Protein AF-A0A7K4GY29-F1 (afdb_monomer_lite)

Structure (mmCIF, N/CA/C/O backbone):
data_AF-A0A7K4GY29-F1
#
_entry.id   AF-A0A7K4GY29-F1
#
loop_
_atom_site.group_PDB
_atom_site.id
_atom_site.type_symbol
_atom_site.label_atom_id
_atom_site.label_alt_id
_atom_site.label_comp_id
_atom_site.label_asym_id
_atom_site.label_entity_id
_atom_site.label_seq_id
_atom_site.pdbx_PDB_ins_code
_atom_site.Cartn_x
_atom_site.Cartn_y
_atom_site.Cartn_z
_atom_site.occupancy
_atom_site.B_iso_or_equiv
_atom_site.auth_seq_id
_atom_site.auth_comp_id
_atom_site.auth_asym_id
_atom_site.auth_atom_id
_atom_site.pdbx_PDB_model_num
ATOM 1 N N . MET A 1 1 ? 34.721 -40.272 -54.411 1.00 37.25 1 MET A N 1
ATOM 2 C CA . MET A 1 1 ? 34.918 -39.254 -53.360 1.00 37.25 1 MET A CA 1
ATOM 3 C C . MET A 1 1 ? 34.220 -38.000 -53.844 1.00 37.25 1 MET A C 1
ATOM 5 O O . MET A 1 1 ? 34.609 -37.495 -54.884 1.00 37.25 1 MET A O 1
ATOM 9 N N . VAL A 1 2 ? 33.115 -37.613 -53.207 1.00 39.91 2 VAL A N 1
ATOM 10 C CA . VAL A 1 2 ? 32.337 -36.422 -53.577 1.00 39.91 2 VAL A CA 1
ATOM 11 C C . VAL A 1 2 ? 32.514 -35.430 -52.437 1.00 39.91 2 VAL A C 1
ATOM 13 O O . VAL A 1 2 ? 32.068 -35.697 -51.323 1.00 39.91 2 VAL A O 1
ATOM 16 N N . ASP A 1 3 ? 33.234 -34.347 -52.712 1.00 42.62 3 ASP A N 1
ATOM 17 C CA . ASP A 1 3 ? 33.487 -33.260 -51.774 1.00 42.62 3 ASP A CA 1
ATOM 18 C C . ASP A 1 3 ? 32.178 -32.554 -51.411 1.00 42.62 3 ASP A C 1
ATOM 20 O O . ASP A 1 3 ? 31.489 -31.976 -52.254 1.00 42.62 3 ASP A O 1
ATOM 24 N N . ILE A 1 4 ? 31.826 -32.628 -50.130 1.00 51.50 4 ILE A N 1
ATOM 25 C CA . ILE A 1 4 ? 30.667 -31.955 -49.549 1.00 51.50 4 ILE A CA 1
AT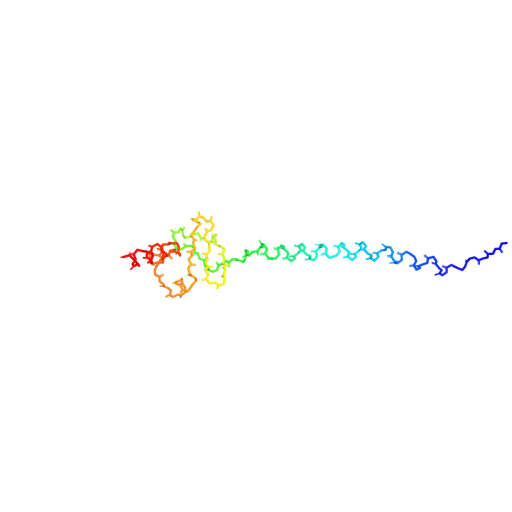OM 26 C C . ILE A 1 4 ? 31.084 -30.506 -49.241 1.00 51.50 4 ILE A C 1
ATOM 28 O O . ILE A 1 4 ? 32.053 -30.299 -48.506 1.00 51.50 4 ILE A O 1
ATOM 32 N N . PRO A 1 5 ? 30.385 -29.479 -49.758 1.00 46.50 5 PRO A N 1
ATOM 33 C CA . PRO A 1 5 ? 30.783 -28.093 -49.549 1.00 46.50 5 PRO A CA 1
ATOM 34 C C . PRO A 1 5 ? 30.594 -27.676 -48.081 1.00 46.50 5 PRO A C 1
ATOM 36 O O . PRO A 1 5 ? 29.483 -27.678 -47.546 1.00 46.50 5 PRO A O 1
ATOM 39 N N . SER A 1 6 ? 31.684 -27.237 -47.441 1.00 51.00 6 SER A N 1
ATOM 40 C CA . SER A 1 6 ? 31.769 -26.889 -46.009 1.00 51.00 6 SER A CA 1
ATOM 41 C C . SER A 1 6 ? 30.893 -25.705 -45.565 1.00 51.00 6 SER A C 1
ATOM 43 O O . SER A 1 6 ? 30.880 -25.353 -44.386 1.00 51.00 6 SER A O 1
ATOM 45 N N . LYS A 1 7 ? 30.149 -25.077 -46.481 1.00 42.72 7 LYS A N 1
ATOM 46 C CA . LYS A 1 7 ? 29.266 -23.941 -46.183 1.00 42.72 7 LYS A CA 1
ATOM 47 C C . LYS A 1 7 ? 27.905 -24.356 -45.617 1.00 42.72 7 LYS A C 1
ATOM 49 O O . LYS A 1 7 ? 27.234 -23.527 -45.017 1.00 42.72 7 LYS A O 1
ATOM 54 N N . ILE A 1 8 ? 27.518 -25.627 -45.749 1.00 49.38 8 ILE A N 1
ATOM 55 C CA . ILE A 1 8 ? 26.221 -26.129 -45.259 1.00 49.38 8 ILE A CA 1
ATOM 56 C C . ILE A 1 8 ? 26.271 -26.463 -43.753 1.00 49.38 8 ILE A C 1
ATOM 58 O O . ILE A 1 8 ? 25.254 -26.402 -43.069 1.00 49.38 8 ILE A O 1
ATOM 62 N N . SER A 1 9 ? 27.464 -26.714 -43.201 1.00 43.97 9 SER A N 1
ATOM 63 C CA . SER A 1 9 ? 27.641 -27.064 -41.781 1.00 43.97 9 SER A CA 1
ATOM 64 C C . SER A 1 9 ? 27.454 -25.870 -40.824 1.00 43.97 9 SER A C 1
ATOM 66 O O . SER A 1 9 ? 27.081 -26.045 -39.667 1.00 43.97 9 SER A O 1
ATOM 68 N N . PHE A 1 10 ? 27.643 -24.631 -41.299 1.00 43.41 10 PHE A N 1
ATOM 69 C CA . PHE A 1 10 ? 27.601 -23.440 -40.437 1.00 43.41 10 PHE A CA 1
ATOM 70 C C . PHE A 1 10 ? 26.179 -22.905 -40.180 1.00 43.41 10 PHE A C 1
ATOM 72 O O . PHE A 1 10 ? 25.931 -22.265 -39.161 1.00 43.41 10 PHE A O 1
ATOM 79 N N . CYS A 1 11 ? 25.214 -23.196 -41.058 1.00 46.25 11 CYS A N 1
ATOM 80 C CA . CYS A 1 11 ? 23.837 -22.709 -40.900 1.00 46.25 11 CYS A CA 1
ATOM 81 C C . CYS A 1 11 ? 23.015 -23.534 -39.896 1.00 46.25 11 CYS A C 1
ATOM 83 O O . CYS A 1 11 ? 22.099 -23.002 -39.278 1.00 46.25 11 CYS A O 1
ATOM 85 N N . ILE A 1 12 ? 23.362 -24.806 -39.682 1.00 48.94 12 ILE A N 1
ATOM 86 C CA . ILE A 1 12 ? 22.614 -25.702 -38.784 1.00 48.94 12 ILE A CA 1
ATOM 87 C C . ILE A 1 12 ? 22.965 -25.427 -37.308 1.00 48.94 12 ILE A C 1
ATOM 89 O O . ILE A 1 12 ? 22.095 -25.510 -36.441 1.00 48.94 12 ILE A O 1
ATOM 93 N N . GLY A 1 13 ? 24.201 -24.997 -37.020 1.00 48.34 13 GLY A N 1
ATOM 94 C CA . GLY A 1 13 ? 24.618 -24.584 -35.672 1.00 48.34 13 GLY A CA 1
ATOM 95 C C . GLY A 1 13 ? 23.948 -23.291 -35.185 1.00 48.34 13 GLY A C 1
ATOM 96 O O . GLY A 1 13 ? 23.608 -23.179 -34.010 1.00 48.34 13 GLY A O 1
ATOM 97 N N . LEU A 1 14 ? 23.680 -22.340 -36.087 1.00 47.75 14 LEU A N 1
ATOM 98 C CA . LEU A 1 14 ? 23.022 -21.068 -35.753 1.00 47.75 14 LEU A CA 1
ATOM 99 C C . LEU A 1 14 ? 21.521 -21.229 -35.455 1.00 47.75 14 LEU A C 1
ATOM 101 O O . LEU A 1 14 ? 20.998 -20.537 -34.585 1.00 47.75 14 LEU A O 1
ATOM 105 N N . SER A 1 15 ? 20.826 -22.167 -36.107 1.00 48.88 15 SER A N 1
ATOM 106 C CA . SER A 1 15 ? 19.401 -22.423 -35.840 1.00 48.88 15 SER A CA 1
ATOM 107 C C . SER A 1 15 ? 19.142 -23.102 -34.488 1.00 48.88 15 SER A C 1
ATOM 109 O O . SER A 1 15 ? 18.092 -22.874 -33.893 1.00 48.88 15 SER A O 1
ATOM 111 N N . PHE A 1 16 ? 20.089 -23.893 -33.970 1.00 47.88 16 PHE A N 1
ATOM 112 C CA . PHE A 1 16 ? 19.935 -24.598 -32.687 1.00 47.88 16 PHE A CA 1
ATOM 113 C C . PHE A 1 16 ? 20.244 -23.719 -31.464 1.00 47.88 16 PHE A C 1
ATOM 115 O O . PHE A 1 16 ? 19.676 -23.922 -30.391 1.00 47.88 16 PHE A O 1
ATOM 122 N N . ILE A 1 17 ? 21.111 -22.715 -31.632 1.00 52.59 17 ILE A N 1
ATOM 123 C CA . ILE A 1 17 ? 21.445 -21.737 -30.584 1.00 52.59 17 ILE A CA 1
ATOM 124 C C . ILE A 1 17 ? 20.306 -20.720 -30.402 1.00 52.59 17 ILE A C 1
ATOM 126 O O . ILE A 1 17 ? 20.125 -20.192 -29.310 1.00 52.59 17 ILE A O 1
ATOM 130 N N . ASN A 1 18 ? 19.485 -20.492 -31.431 1.00 57.75 18 ASN A N 1
ATOM 131 C CA . ASN A 1 18 ? 18.524 -19.392 -31.434 1.00 57.75 18 ASN A CA 1
ATOM 132 C C . ASN A 1 18 ? 17.324 -19.625 -30.496 1.00 57.75 18 ASN A C 1
ATOM 134 O O . ASN A 1 18 ? 17.002 -18.762 -29.691 1.00 57.75 18 ASN A O 1
ATOM 138 N N . ASN A 1 19 ? 16.692 -20.803 -30.518 1.00 61.09 19 ASN A N 1
ATOM 139 C CA . ASN A 1 19 ? 15.453 -21.019 -29.751 1.00 61.09 19 ASN A CA 1
ATOM 140 C C . ASN A 1 19 ? 15.683 -21.130 -28.238 1.00 61.09 19 ASN A C 1
ATOM 142 O O . ASN A 1 19 ? 14.930 -20.548 -27.463 1.00 61.09 19 ASN A O 1
ATOM 146 N N . ASN A 1 20 ? 16.734 -21.835 -27.809 1.00 64.38 20 ASN A N 1
ATOM 147 C CA . ASN A 1 20 ? 17.048 -21.968 -26.383 1.00 64.38 20 ASN A CA 1
ATOM 148 C C . ASN A 1 20 ? 17.566 -20.653 -25.788 1.00 64.38 20 ASN A C 1
ATOM 150 O O . ASN A 1 20 ? 17.233 -20.327 -24.651 1.00 64.38 20 ASN A O 1
ATOM 154 N N . PHE A 1 21 ? 18.338 -19.879 -26.558 1.00 72.62 21 PHE A N 1
ATOM 155 C CA . PHE A 1 21 ? 18.806 -18.564 -26.130 1.00 72.62 21 PHE A CA 1
ATOM 156 C C . PHE A 1 21 ? 17.649 -17.566 -26.031 1.00 72.62 21 PHE A C 1
ATOM 158 O O . PHE A 1 21 ? 17.512 -16.904 -25.007 1.00 72.62 21 PHE A O 1
ATOM 165 N N . ILE A 1 22 ? 16.768 -17.517 -27.037 1.00 75.19 22 ILE A N 1
ATOM 166 C CA . ILE A 1 22 ? 15.566 -16.672 -27.004 1.00 75.19 22 ILE A CA 1
ATOM 167 C C . ILE A 1 22 ? 14.685 -17.053 -25.809 1.00 75.19 22 ILE A C 1
ATOM 169 O O . ILE A 1 22 ? 14.318 -16.179 -25.033 1.00 75.19 22 ILE A O 1
ATOM 173 N N . PHE A 1 23 ? 14.413 -18.345 -25.600 1.00 75.12 23 PHE A N 1
ATOM 174 C CA . PHE A 1 23 ? 13.596 -18.812 -24.478 1.00 75.12 23 PHE A CA 1
ATOM 175 C C . PHE A 1 23 ? 14.220 -18.473 -23.115 1.00 75.12 23 PHE A C 1
ATOM 177 O O . PHE A 1 23 ? 13.528 -18.001 -22.214 1.00 75.12 23 PHE A O 1
ATOM 184 N N . SER A 1 24 ? 15.538 -18.643 -22.976 1.00 80.25 24 SER A N 1
ATOM 185 C CA . SER A 1 24 ? 16.271 -18.273 -21.762 1.00 80.25 24 SER A CA 1
ATOM 186 C C . SER A 1 24 ? 16.190 -16.770 -21.482 1.00 80.25 24 SER A C 1
ATOM 188 O O . SER A 1 24 ? 15.873 -16.380 -20.360 1.00 80.25 24 SER A O 1
ATOM 190 N N . VAL A 1 25 ? 16.405 -15.927 -22.495 1.00 81.75 25 VAL A N 1
ATOM 191 C CA . VAL A 1 25 ? 16.302 -14.468 -22.361 1.00 81.75 25 VAL A CA 1
ATOM 192 C C . VAL A 1 25 ? 14.869 -14.050 -22.021 1.00 81.75 25 VAL A C 1
ATOM 194 O O . VAL A 1 25 ? 14.677 -13.208 -21.147 1.00 81.75 25 V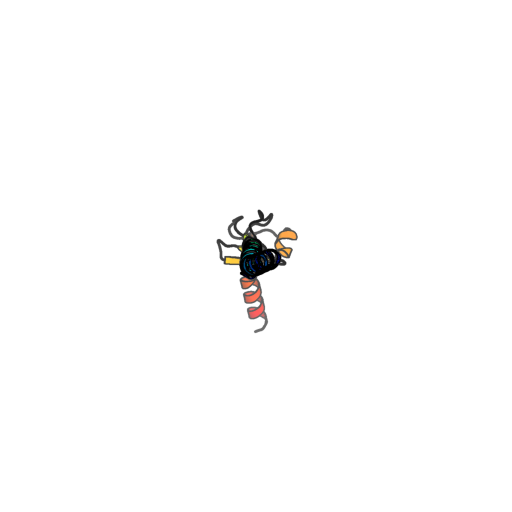AL A O 1
ATOM 197 N N . SER A 1 26 ? 13.856 -14.670 -22.633 1.00 82.25 26 SER A N 1
ATOM 198 C CA . SER A 1 26 ? 12.449 -14.397 -22.321 1.00 82.25 26 SER A CA 1
ATOM 199 C C . SER A 1 26 ? 12.099 -14.718 -20.867 1.00 82.25 26 SER A C 1
ATOM 201 O O . SER A 1 26 ? 11.467 -13.894 -20.211 1.00 82.25 26 SER A O 1
ATOM 203 N N . ILE A 1 27 ? 12.545 -15.860 -20.329 1.00 83.25 27 ILE A N 1
ATOM 204 C CA . ILE A 1 27 ? 12.324 -16.207 -18.914 1.00 83.25 27 ILE A CA 1
ATOM 205 C C . ILE A 1 27 ? 12.979 -15.180 -17.992 1.00 83.25 27 ILE A C 1
ATOM 207 O O . ILE A 1 27 ? 12.363 -14.759 -17.016 1.00 83.25 27 ILE A O 1
ATOM 211 N N . ILE A 1 28 ? 14.207 -14.753 -18.297 1.00 84.94 28 ILE A N 1
ATOM 212 C CA . ILE A 1 28 ? 14.914 -13.752 -17.491 1.00 84.94 28 ILE A CA 1
ATOM 213 C C . ILE A 1 28 ? 14.153 -12.422 -17.505 1.00 84.94 28 ILE A C 1
ATOM 215 O O . ILE A 1 28 ? 13.945 -11.841 -16.445 1.00 84.94 28 ILE A O 1
ATOM 219 N N . ILE A 1 29 ? 13.679 -11.966 -18.670 1.00 84.00 29 ILE A N 1
ATOM 220 C CA . ILE A 1 29 ? 12.900 -10.723 -18.788 1.00 84.00 29 ILE A CA 1
ATOM 221 C C . ILE A 1 29 ? 11.597 -10.815 -17.991 1.00 84.00 29 ILE A C 1
ATOM 223 O O . ILE A 1 29 ? 11.300 -9.904 -17.223 1.00 84.00 29 ILE A O 1
ATOM 227 N N . ILE A 1 30 ? 10.848 -11.914 -18.125 1.00 85.62 30 ILE A N 1
ATOM 228 C CA . ILE A 1 30 ? 9.610 -12.135 -17.362 1.00 85.62 30 ILE A CA 1
ATOM 229 C C . ILE A 1 30 ? 9.913 -12.147 -15.863 1.00 85.62 30 ILE A C 1
ATOM 231 O O . ILE A 1 30 ? 9.212 -11.509 -15.090 1.00 85.62 30 ILE A O 1
ATOM 235 N N . THR A 1 31 ? 10.986 -12.818 -15.445 1.00 82.31 31 THR A N 1
ATOM 236 C CA . THR A 1 31 ? 11.385 -12.875 -14.033 1.00 82.31 31 THR A CA 1
ATOM 237 C C . THR A 1 31 ? 11.745 -11.487 -13.506 1.00 82.31 31 THR A C 1
ATOM 239 O O . THR A 1 31 ? 11.292 -11.124 -12.430 1.00 82.31 31 THR A O 1
ATOM 242 N N . ILE A 1 32 ? 12.484 -10.673 -14.269 1.00 81.31 32 ILE A N 1
ATOM 243 C CA . ILE A 1 32 ? 12.798 -9.284 -13.900 1.00 81.31 32 ILE A CA 1
ATOM 244 C C . ILE A 1 32 ? 11.519 -8.447 -13.802 1.00 81.31 32 ILE A C 1
ATOM 246 O O . ILE A 1 32 ? 11.353 -7.721 -12.828 1.00 81.31 32 ILE A O 1
ATOM 250 N N . GLN A 1 33 ? 10.601 -8.566 -14.766 1.00 79.75 33 GLN A N 1
ATOM 251 C CA . GLN A 1 33 ? 9.317 -7.861 -14.727 1.00 79.75 33 GLN A CA 1
ATOM 252 C C . GLN A 1 33 ? 8.485 -8.261 -13.505 1.00 79.75 33 GLN A C 1
ATOM 254 O O . GLN A 1 33 ? 7.964 -7.386 -12.822 1.00 79.75 33 GLN A O 1
ATOM 259 N N . LEU A 1 34 ? 8.420 -9.556 -13.182 1.00 77.88 34 LEU A N 1
ATOM 260 C CA . LEU A 1 34 ? 7.759 -10.043 -11.973 1.00 77.88 34 LEU A CA 1
ATOM 261 C C . LEU A 1 34 ? 8.465 -9.528 -10.714 1.00 77.88 34 LEU A C 1
ATOM 263 O O . LEU A 1 34 ? 7.797 -9.078 -9.797 1.00 77.88 34 LEU A O 1
ATOM 267 N N . CYS A 1 35 ? 9.797 -9.521 -10.662 1.00 72.62 35 CYS A N 1
ATOM 268 C CA . CYS A 1 35 ? 10.538 -8.985 -9.519 1.00 72.62 35 CYS A CA 1
ATOM 269 C C . CYS A 1 35 ? 10.316 -7.480 -9.314 1.00 72.62 35 CYS A C 1
ATOM 271 O O . CYS A 1 35 ? 10.253 -7.047 -8.170 1.00 72.62 35 CYS A O 1
ATOM 273 N N . VAL A 1 36 ? 10.193 -6.692 -10.386 1.00 69.12 36 VAL A N 1
ATOM 274 C CA . VAL A 1 36 ? 9.868 -5.257 -10.298 1.00 69.12 36 VAL A CA 1
ATOM 275 C C . VAL A 1 36 ? 8.416 -5.059 -9.863 1.00 69.12 36 VAL A C 1
ATOM 277 O O . VAL A 1 36 ? 8.155 -4.231 -9.001 1.00 69.12 36 VAL A O 1
ATOM 280 N N . PHE A 1 37 ? 7.483 -5.849 -10.397 1.00 65.75 37 PHE A N 1
ATOM 281 C CA . PHE A 1 37 ? 6.073 -5.794 -10.009 1.00 65.75 37 PHE A CA 1
ATOM 282 C C . PHE A 1 37 ? 5.845 -6.227 -8.548 1.00 65.75 37 PHE A C 1
ATOM 284 O O . PHE A 1 37 ? 5.037 -5.633 -7.845 1.00 65.75 37 PHE A O 1
ATOM 291 N N . PHE A 1 38 ? 6.578 -7.235 -8.067 1.00 62.81 38 PHE A N 1
ATOM 292 C CA . PHE A 1 38 ? 6.454 -7.763 -6.702 1.00 62.81 38 PHE A CA 1
ATOM 293 C C . PHE A 1 38 ? 7.344 -7.071 -5.669 1.00 62.81 38 PHE A C 1
ATOM 295 O O . PHE A 1 38 ? 7.266 -7.420 -4.491 1.00 62.81 38 PHE A O 1
ATOM 302 N N . ASN A 1 39 ? 8.188 -6.115 -6.065 1.00 55.22 39 ASN A N 1
ATOM 303 C CA . ASN A 1 39 ? 8.999 -5.354 -5.121 1.00 55.22 39 ASN A CA 1
ATOM 304 C C . ASN A 1 39 ? 8.604 -3.869 -5.115 1.00 55.22 39 ASN A C 1
ATOM 306 O O . ASN A 1 39 ? 9.346 -3.034 -5.634 1.00 55.22 39 ASN A O 1
ATOM 310 N N . PRO A 1 40 ? 7.458 -3.524 -4.499 1.00 53.62 40 PRO A N 1
ATOM 311 C CA . PRO A 1 40 ? 7.042 -2.141 -4.313 1.00 53.62 40 PRO A CA 1
ATOM 312 C C . PRO A 1 40 ? 7.799 -1.440 -3.172 1.00 53.62 40 PRO A C 1
ATOM 314 O O . PRO A 1 40 ? 7.397 -0.351 -2.777 1.00 53.62 40 PRO A O 1
ATOM 317 N N . GLN A 1 41 ? 8.884 -2.011 -2.618 1.00 54.25 41 GLN A N 1
ATOM 318 C CA . GLN A 1 41 ? 9.644 -1.375 -1.532 1.00 54.25 41 GLN A CA 1
ATOM 319 C C . GLN A 1 41 ? 10.530 -0.229 -2.048 1.00 54.25 41 GLN A C 1
ATOM 321 O O . GLN A 1 41 ? 11.753 -0.235 -1.906 1.00 54.25 41 GLN A O 1
ATOM 326 N N . MET A 1 42 ? 9.908 0.796 -2.626 1.00 50.78 42 MET A N 1
ATOM 327 C CA . MET A 1 42 ? 10.410 2.149 -2.440 1.00 50.78 42 MET A CA 1
ATOM 328 C C . MET A 1 42 ? 10.161 2.541 -0.977 1.00 50.78 42 MET A C 1
ATOM 330 O O . MET A 1 42 ? 9.130 2.166 -0.419 1.00 50.78 42 MET A O 1
ATOM 334 N N . PRO A 1 43 ? 11.091 3.254 -0.319 1.00 55.03 43 PRO A N 1
ATOM 335 C CA . PRO A 1 43 ? 10.815 3.826 0.992 1.00 55.03 43 PRO A CA 1
ATOM 336 C C . PRO A 1 43 ? 9.608 4.759 0.852 1.00 55.03 43 PRO A C 1
ATOM 338 O O . PRO A 1 43 ? 9.711 5.805 0.215 1.00 55.03 43 PRO A O 1
ATOM 341 N N . SER A 1 44 ? 8.460 4.345 1.389 1.00 62.38 44 SER A N 1
ATOM 342 C CA . SER A 1 44 ? 7.240 5.138 1.333 1.00 62.38 44 SER A CA 1
ATOM 343 C C . SER A 1 44 ? 7.411 6.375 2.206 1.00 62.38 44 SER A C 1
ATOM 345 O O . SER A 1 44 ? 7.846 6.292 3.358 1.00 62.38 44 SER A O 1
ATOM 347 N N . GLU A 1 45 ? 7.055 7.537 1.666 1.00 78.19 45 GLU A N 1
ATOM 348 C CA . GLU A 1 45 ? 6.891 8.753 2.471 1.00 78.19 45 GLU A CA 1
ATOM 349 C C . GLU A 1 45 ? 5.743 8.590 3.485 1.00 78.19 45 GLU A C 1
ATOM 351 O O . GLU A 1 45 ? 5.718 9.250 4.522 1.00 78.19 45 GLU A O 1
ATOM 356 N N . TYR A 1 46 ? 4.849 7.636 3.221 1.00 83.94 46 TYR A N 1
ATOM 357 C CA . TYR A 1 46 ? 3.701 7.293 4.043 1.00 83.94 46 TYR A CA 1
ATOM 358 C C . TYR A 1 46 ? 4.046 6.335 5.192 1.00 83.94 46 TYR A C 1
ATOM 360 O O . TYR A 1 46 ? 4.926 5.473 5.089 1.00 83.94 46 TYR A O 1
ATOM 368 N N . TYR A 1 47 ? 3.300 6.473 6.287 1.00 89.19 47 TYR A N 1
ATOM 369 C CA . TYR A 1 47 ? 3.330 5.612 7.465 1.00 89.19 47 TYR A CA 1
ATOM 370 C C . TYR A 1 47 ? 1.897 5.232 7.852 1.00 89.19 47 TYR A C 1
ATOM 372 O O . TYR A 1 47 ? 0.945 5.910 7.485 1.00 89.19 47 TYR A O 1
ATOM 380 N N . CYS A 1 48 ? 1.738 4.144 8.600 1.00 89.88 48 CYS A N 1
ATOM 381 C CA . CYS A 1 48 ? 0.434 3.746 9.118 1.00 89.88 48 CYS A CA 1
ATOM 382 C C . CYS A 1 48 ? -0.003 4.672 10.267 1.00 89.88 48 CYS A C 1
ATOM 384 O O . CYS A 1 48 ? 0.684 4.668 11.292 1.00 89.88 48 CYS A O 1
ATOM 386 N N . PRO A 1 49 ? -1.150 5.371 10.183 1.00 89.50 49 PRO A N 1
ATOM 387 C CA . PRO A 1 49 ? -1.621 6.266 11.247 1.00 89.50 49 PRO A CA 1
ATOM 388 C C . PRO A 1 49 ? -1.864 5.542 12.579 1.00 89.50 49 PRO A C 1
ATOM 390 O O . PRO A 1 49 ? -1.576 6.055 13.655 1.00 89.50 49 PRO A O 1
ATOM 393 N N . ARG A 1 50 ? -2.331 4.287 12.526 1.00 89.88 50 ARG A N 1
ATOM 394 C CA . ARG A 1 50 ? -2.727 3.535 13.726 1.00 89.88 50 ARG A CA 1
ATOM 395 C C . ARG A 1 50 ? -1.551 3.022 14.554 1.00 89.88 50 ARG A C 1
ATOM 397 O O . ARG A 1 50 ? -1.616 3.000 15.780 1.00 89.88 50 ARG A O 1
ATOM 404 N N . CYS A 1 51 ? -0.507 2.524 13.896 1.00 90.50 51 CYS A N 1
ATOM 405 C CA . CYS A 1 51 ? 0.626 1.883 14.574 1.00 90.50 51 CYS A CA 1
ATOM 406 C C . CYS A 1 51 ? 1.972 2.560 14.308 1.00 90.50 51 CYS A C 1
ATOM 408 O O . CYS A 1 51 ? 2.997 2.064 14.775 1.00 90.50 51 CYS A O 1
ATOM 410 N N . GLN A 1 52 ? 1.980 3.655 13.541 1.00 88.50 52 GLN A N 1
ATOM 411 C CA . GLN A 1 52 ? 3.158 4.441 13.152 1.00 88.50 52 GLN A CA 1
ATOM 412 C C . GLN A 1 52 ? 4.253 3.628 12.442 1.00 88.50 52 GLN A C 1
ATOM 414 O O . GLN A 1 52 ? 5.408 4.047 12.326 1.00 88.50 52 GLN A O 1
ATOM 419 N N . SER A 1 53 ? 3.898 2.445 11.933 1.00 88.00 53 SER A N 1
ATOM 420 C CA . SER A 1 53 ? 4.798 1.606 11.151 1.00 88.00 53 SER A CA 1
ATOM 421 C C . SER A 1 53 ? 5.041 2.239 9.785 1.00 88.00 53 SER A C 1
ATOM 423 O O . SER A 1 53 ? 4.095 2.574 9.078 1.00 88.00 53 SER A O 1
ATOM 425 N N . ARG A 1 54 ? 6.310 2.321 9.376 1.00 86.31 54 ARG A N 1
ATOM 426 C CA . ARG A 1 54 ? 6.706 2.661 7.995 1.00 86.31 54 ARG A CA 1
ATOM 427 C C . ARG A 1 54 ? 6.670 1.460 7.051 1.00 86.31 54 ARG A C 1
ATOM 429 O O . ARG A 1 54 ? 6.961 1.591 5.873 1.00 86.31 54 ARG A O 1
ATOM 436 N N . ASN A 1 55 ? 6.374 0.274 7.580 1.00 87.62 55 ASN A N 1
ATOM 437 C CA . ASN A 1 55 ? 6.181 -0.917 6.771 1.00 87.62 55 ASN A CA 1
ATOM 438 C C . ASN A 1 55 ? 4.742 -0.908 6.246 1.00 87.62 55 ASN A C 1
ATOM 440 O O . ASN A 1 55 ? 3.828 -1.447 6.882 1.00 87.62 55 ASN A O 1
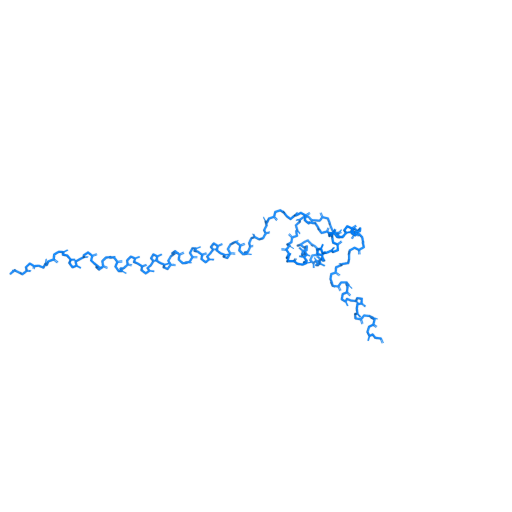ATOM 444 N N . VAL A 1 56 ? 4.554 -0.180 5.151 1.00 88.94 56 VAL A N 1
ATOM 445 C CA . VAL A 1 56 ? 3.288 -0.044 4.435 1.00 88.94 56 VAL A CA 1
ATOM 446 C C . VAL A 1 56 ? 3.521 -0.348 2.960 1.00 88.94 56 VAL A C 1
ATOM 448 O O . VAL A 1 56 ? 4.602 -0.100 2.426 1.00 88.94 56 VAL A O 1
ATOM 451 N N . ILE A 1 57 ? 2.514 -0.924 2.319 1.00 88.62 57 ILE A N 1
ATOM 452 C CA . ILE A 1 57 ? 2.458 -1.101 0.873 1.00 88.62 57 ILE A CA 1
ATOM 453 C C . ILE A 1 57 ? 1.622 0.060 0.346 1.00 88.62 57 ILE A C 1
ATOM 455 O O . ILE A 1 57 ? 0.516 0.285 0.827 1.00 88.62 57 ILE A O 1
ATOM 459 N N . VAL A 1 58 ? 2.174 0.828 -0.586 1.00 88.25 58 VAL A N 1
ATOM 460 C CA . VAL A 1 58 ? 1.499 1.989 -1.175 1.00 88.25 58 VAL A CA 1
ATOM 461 C C . VAL A 1 58 ? 0.886 1.558 -2.500 1.00 88.25 58 VAL A C 1
ATOM 463 O O . VAL A 1 58 ? 1.596 1.024 -3.356 1.00 88.25 58 VAL A O 1
ATOM 466 N N . TYR A 1 59 ? -0.412 1.788 -2.650 1.00 86.62 59 TYR A N 1
ATOM 467 C CA . TYR A 1 59 ? -1.153 1.648 -3.900 1.00 86.62 59 TYR A CA 1
ATOM 468 C C . TYR A 1 59 ? -1.480 3.041 -4.461 1.00 86.62 59 TYR A C 1
ATOM 470 O O . TYR A 1 59 ? -0.982 4.047 -3.959 1.00 86.62 59 TYR A O 1
ATOM 478 N N . ASP A 1 60 ? -2.274 3.109 -5.530 1.00 85.69 60 ASP A N 1
ATOM 479 C CA . ASP A 1 60 ? -2.541 4.375 -6.226 1.00 85.69 60 ASP A CA 1
ATOM 480 C C . ASP A 1 60 ? -3.360 5.370 -5.376 1.00 85.69 60 ASP A C 1
ATOM 482 O O . ASP A 1 60 ? -3.157 6.577 -5.483 1.00 85.69 60 ASP A O 1
ATOM 486 N N . ASP A 1 61 ? -4.276 4.876 -4.539 1.00 88.81 61 ASP A N 1
ATOM 487 C CA . ASP A 1 61 ? -5.241 5.667 -3.760 1.00 88.81 61 ASP A CA 1
ATOM 488 C C . ASP A 1 61 ? -5.242 5.361 -2.251 1.00 88.81 61 ASP A C 1
ATOM 490 O O . ASP A 1 61 ? -5.727 6.170 -1.457 1.00 88.81 61 ASP A O 1
ATOM 494 N N . HIS A 1 62 ? -4.651 4.244 -1.829 1.00 90.81 62 HIS A N 1
ATOM 495 C CA . HIS A 1 62 ? -4.595 3.828 -0.430 1.00 90.81 62 HIS A CA 1
ATOM 496 C C . HIS A 1 62 ? -3.236 3.231 -0.055 1.00 90.81 62 HIS A C 1
ATOM 498 O O . HIS A 1 62 ? -2.431 2.825 -0.897 1.00 90.81 62 HIS A O 1
ATOM 504 N N . ILE A 1 63 ? -2.982 3.161 1.247 1.00 92.19 63 ILE A N 1
ATOM 505 C CA . ILE A 1 63 ? -1.875 2.411 1.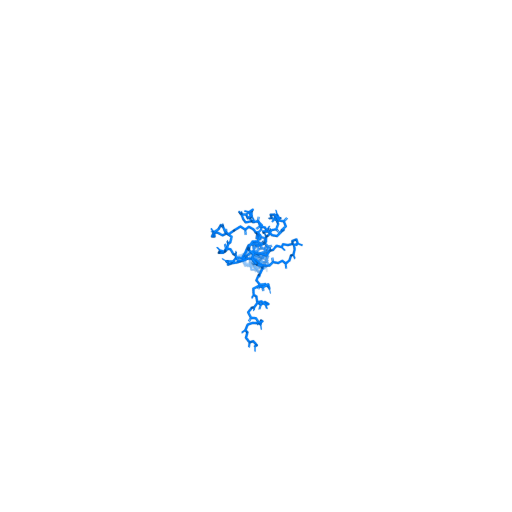829 1.00 92.19 63 ILE A CA 1
ATOM 506 C C . ILE A 1 63 ? -2.415 1.224 2.620 1.00 92.19 63 ILE A C 1
ATOM 508 O O . ILE A 1 63 ? 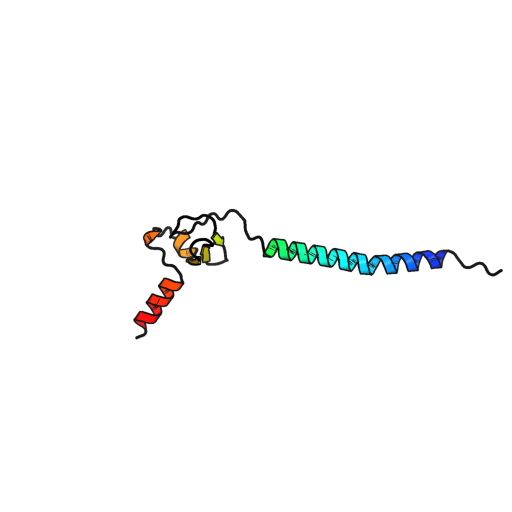-3.362 1.351 3.391 1.00 92.19 63 ILE A O 1
ATOM 512 N N . GLU A 1 64 ? -1.760 0.079 2.490 1.00 92.56 64 GLU A N 1
ATOM 513 C CA . GLU A 1 64 ? -2.005 -1.100 3.316 1.00 92.56 64 GLU A CA 1
ATOM 514 C C . GLU A 1 64 ? -0.884 -1.232 4.342 1.00 92.56 64 GLU A C 1
ATOM 516 O O . GLU A 1 64 ? 0.302 -1.345 4.012 1.00 92.56 64 GLU A O 1
ATOM 521 N N . CYS A 1 65 ? -1.233 -1.256 5.624 1.00 90.88 65 CYS A N 1
ATOM 522 C CA . CYS A 1 65 ? -0.242 -1.499 6.658 1.00 90.88 65 CYS A CA 1
ATOM 523 C C . CYS A 1 65 ? 0.013 -2.996 6.840 1.00 90.88 65 CYS A C 1
ATOM 525 O O . CYS A 1 65 ? -0.836 -3.715 7.357 1.00 90.88 65 CYS A O 1
ATOM 527 N N . THR A 1 66 ? 1.237 -3.467 6.594 1.00 89.25 66 THR A N 1
ATOM 528 C CA . THR A 1 66 ? 1.575 -4.892 6.783 1.00 89.25 66 THR A CA 1
ATOM 529 C C . THR A 1 66 ? 1.555 -5.337 8.252 1.00 89.25 66 THR A C 1
ATOM 531 O O . THR A 1 66 ? 1.564 -6.532 8.543 1.00 89.25 66 THR A O 1
ATOM 534 N N . GLY A 1 67 ? 1.593 -4.383 9.191 1.00 88.00 67 GLY A N 1
ATOM 535 C CA . GLY A 1 67 ? 1.583 -4.637 10.632 1.00 88.00 67 GLY A CA 1
ATOM 536 C C . GLY A 1 67 ? 0.177 -4.846 11.191 1.00 88.00 67 GLY A C 1
ATOM 537 O O . GLY A 1 67 ? -0.091 -5.874 11.807 1.00 88.00 67 GLY A O 1
ATOM 538 N N . CYS A 1 68 ? -0.715 -3.872 10.980 1.00 90.00 68 CYS A N 1
ATOM 539 C CA . CYS A 1 68 ? -2.094 -3.937 11.477 1.00 90.00 68 CYS A CA 1
ATOM 540 C C . CYS A 1 68 ? -3.102 -4.482 10.455 1.00 90.00 68 CYS A C 1
ATOM 542 O O . CYS A 1 68 ? -4.216 -4.804 10.851 1.00 90.00 68 CYS A O 1
ATOM 544 N N . LYS A 1 69 ? -2.693 -4.660 9.189 1.00 90.12 69 LYS A N 1
ATOM 545 C CA . LYS A 1 69 ? -3.519 -5.152 8.072 1.00 90.12 69 LYS A CA 1
ATOM 546 C C . LYS A 1 69 ? -4.774 -4.312 7.826 1.00 90.12 69 LYS A C 1
ATOM 548 O O . LYS A 1 69 ? -5.820 -4.860 7.503 1.00 90.12 69 LYS A O 1
ATOM 553 N N . LEU A 1 70 ? -4.650 -3.007 8.045 1.00 91.38 70 LEU A N 1
ATOM 554 C CA . LEU A 1 70 ? -5.686 -2.016 7.774 1.00 91.38 70 LEU A CA 1
ATOM 555 C C . LEU A 1 70 ? -5.298 -1.202 6.545 1.00 91.38 70 LEU A C 1
ATOM 557 O O . LEU A 1 70 ? -4.100 -0.962 6.324 1.00 91.38 70 LEU A O 1
ATOM 561 N N . ASN A 1 71 ? -6.319 -0.768 5.814 1.00 92.56 71 ASN A N 1
ATOM 562 C CA . ASN A 1 71 ? -6.187 0.070 4.632 1.00 92.56 71 ASN A CA 1
ATOM 563 C C . ASN A 1 71 ? -6.577 1.511 4.961 1.00 92.56 71 ASN A C 1
ATOM 565 O O . ASN A 1 71 ? -7.586 1.745 5.622 1.00 92.56 71 ASN A O 1
ATOM 569 N N . PHE A 1 72 ? -5.772 2.474 4.519 1.00 91.62 72 PHE A N 1
ATOM 570 C CA . PHE A 1 72 ? -5.992 3.900 4.767 1.00 91.62 72 PHE A CA 1
ATOM 571 C C . PHE A 1 72 ? -5.889 4.691 3.467 1.00 91.62 72 PHE A C 1
ATOM 573 O O . PHE A 1 72 ? -4.948 4.484 2.703 1.00 91.62 72 PHE A O 1
ATOM 580 N N . SER A 1 73 ? -6.801 5.637 3.249 1.00 91.12 73 SER A N 1
ATOM 581 C CA . SER A 1 73 ? -6.773 6.514 2.077 1.00 91.12 73 SER A CA 1
ATOM 582 C C . SER A 1 73 ? -5.549 7.435 2.096 1.00 91.12 73 SER A C 1
ATOM 584 O O . SER A 1 73 ? -5.277 8.108 3.095 1.00 91.12 73 SER A O 1
ATOM 586 N N . ILE A 1 74 ? -4.828 7.509 0.973 1.00 90.12 74 ILE A N 1
ATOM 587 C CA . ILE A 1 74 ? -3.723 8.464 0.793 1.00 90.12 74 ILE A CA 1
ATOM 588 C C . ILE A 1 74 ? -4.254 9.897 0.855 1.00 90.12 74 ILE A C 1
ATOM 590 O O . ILE A 1 74 ? -3.602 10.767 1.429 1.00 90.12 74 ILE A O 1
ATOM 594 N N . GLU A 1 75 ? -5.458 10.138 0.330 1.00 88.88 75 GLU A N 1
ATOM 595 C CA . GLU A 1 75 ? -6.073 11.465 0.311 1.00 88.88 75 GLU A CA 1
ATOM 596 C C . GLU A 1 75 ? -6.245 12.032 1.730 1.00 88.88 75 GLU A C 1
ATOM 598 O O . GLU A 1 75 ? -6.000 13.216 1.965 1.00 88.88 75 GLU A O 1
ATOM 603 N N . ASP A 1 76 ? -6.621 11.191 2.694 1.00 87.25 76 ASP A N 1
ATOM 604 C CA . ASP A 1 76 ? -6.819 11.600 4.089 1.00 87.25 76 ASP A CA 1
ATOM 605 C C . ASP A 1 76 ? -5.493 11.896 4.801 1.00 87.25 76 ASP A C 1
ATOM 607 O O . ASP A 1 76 ? -5.402 12.844 5.587 1.00 87.25 76 ASP A O 1
ATOM 611 N N . ILE A 1 77 ? -4.446 11.141 4.462 1.00 86.00 77 ILE A N 1
ATOM 612 C CA . ILE A 1 77 ? -3.087 11.356 4.971 1.00 86.00 77 ILE A CA 1
ATOM 613 C C . ILE A 1 77 ? -2.507 12.659 4.401 1.00 86.00 77 ILE A C 1
ATOM 615 O O . ILE A 1 77 ? -1.958 13.479 5.138 1.00 86.00 77 ILE A O 1
ATOM 619 N N . GLU A 1 78 ? -2.666 12.903 3.099 1.00 87.12 78 GLU A N 1
ATOM 620 C CA . GLU A 1 78 ? -2.163 14.111 2.429 1.00 87.12 78 GLU A CA 1
ATOM 621 C C . GLU A 1 78 ? -2.913 15.382 2.833 1.00 87.12 78 GLU A C 1
ATOM 623 O O . GLU A 1 78 ? -2.325 16.466 2.880 1.00 87.12 78 GLU A O 1
ATOM 628 N N . LYS A 1 79 ? -4.196 15.261 3.192 1.00 85.81 79 LYS A N 1
ATOM 629 C CA . LYS A 1 79 ? -4.979 16.359 3.778 1.00 85.81 79 LYS A CA 1
ATOM 630 C C . LYS A 1 79 ? -4.466 16.795 5.154 1.00 85.81 79 LYS A C 1
ATOM 632 O O . LYS A 1 79 ? -4.914 17.831 5.649 1.00 85.81 79 LYS A O 1
ATOM 637 N N . GLY A 1 80 ? -3.538 16.051 5.761 1.00 77.00 80 GLY A N 1
ATOM 638 C CA . GLY A 1 80 ? -2.981 16.365 7.075 1.00 77.00 80 GLY A CA 1
ATOM 639 C C . GLY A 1 80 ? -4.016 16.231 8.190 1.00 77.00 80 GLY A C 1
ATOM 640 O O . GLY A 1 80 ? -3.982 16.997 9.155 1.00 77.00 80 GLY A O 1
ATOM 641 N N . ILE A 1 81 ? -4.966 15.305 8.029 1.00 80.44 81 ILE A N 1
ATOM 642 C CA . ILE A 1 81 ? -5.871 14.910 9.106 1.00 80.44 81 ILE A CA 1
ATOM 643 C C . ILE A 1 81 ? -5.015 14.301 10.219 1.00 80.44 81 ILE A C 1
ATOM 645 O O . ILE A 1 81 ? -4.045 13.595 9.954 1.00 80.44 81 ILE A O 1
ATOM 649 N N . ASP A 1 82 ? -5.346 14.609 11.469 1.00 84.69 82 ASP A N 1
ATOM 650 C CA . ASP A 1 82 ? -4.639 14.032 12.610 1.00 84.69 82 ASP A CA 1
ATOM 651 C C . ASP A 1 82 ? -4.800 12.505 12.626 1.00 84.69 82 ASP A C 1
ATOM 653 O O . ASP A 1 82 ? -5.905 12.010 12.393 1.00 84.69 82 ASP A O 1
ATOM 657 N N . ASP A 1 83 ? -3.719 11.774 12.915 1.00 83.06 83 ASP A N 1
ATOM 658 C CA . ASP A 1 83 ? -3.652 10.308 12.796 1.00 83.06 83 ASP A CA 1
ATOM 659 C C . ASP A 1 83 ? -4.807 9.595 13.530 1.00 83.06 83 ASP A C 1
ATOM 661 O O . ASP A 1 83 ? -5.285 8.553 13.083 1.00 83.06 83 ASP A O 1
ATOM 665 N N . GLU A 1 84 ? -5.279 10.157 14.649 1.00 82.81 84 GLU A N 1
ATOM 666 C CA . GLU A 1 84 ? -6.378 9.612 15.458 1.00 82.81 84 GLU A CA 1
ATOM 667 C C . GLU A 1 84 ? -7.740 9.657 14.746 1.00 82.81 84 GLU 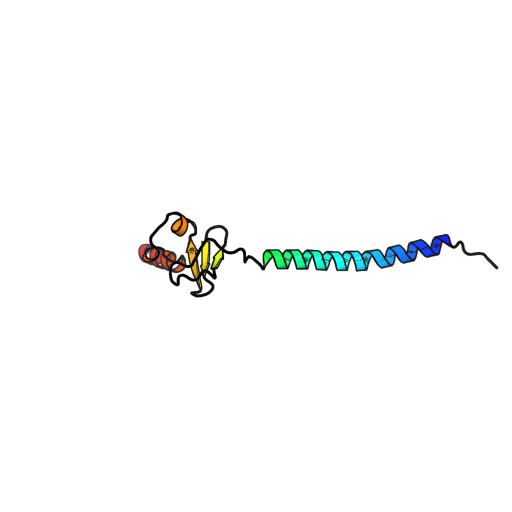A C 1
ATOM 669 O O . GLU A 1 84 ? -8.632 8.868 15.063 1.00 82.81 84 GLU A O 1
ATOM 674 N N . ASN A 1 85 ? -7.894 10.567 13.783 1.00 84.94 85 ASN A N 1
ATOM 675 C CA . ASN A 1 85 ? -9.126 10.797 13.033 1.00 84.94 85 ASN A CA 1
ATOM 676 C C . ASN A 1 85 ? -9.118 10.142 11.646 1.00 84.94 85 ASN A C 1
ATOM 678 O O . ASN A 1 85 ? -10.151 10.149 10.975 1.00 84.94 85 ASN A O 1
ATOM 682 N N . ILE A 1 86 ? -7.987 9.584 11.207 1.00 87.81 86 ILE A N 1
ATOM 683 C CA . ILE A 1 86 ? -7.923 8.822 9.959 1.00 87.81 86 ILE A CA 1
ATOM 684 C C . ILE A 1 86 ? -8.549 7.448 10.211 1.00 87.81 86 ILE A C 1
ATOM 686 O O . ILE A 1 86 ? -8.036 6.637 10.987 1.00 87.81 86 ILE A O 1
ATOM 690 N N . LEU A 1 87 ? -9.681 7.200 9.557 1.00 88.44 87 LEU A N 1
ATOM 691 C CA . LEU A 1 87 ? -10.388 5.926 9.627 1.00 88.44 87 LEU A CA 1
ATOM 692 C C . LEU A 1 87 ? -9.804 4.942 8.619 1.00 88.44 87 LEU A C 1
ATOM 694 O O . LEU A 1 87 ? -9.424 5.325 7.512 1.00 88.44 87 LEU A O 1
ATOM 698 N N . ALA A 1 88 ? -9.759 3.668 9.000 1.00 89.50 88 ALA A N 1
ATOM 699 C CA . ALA A 1 88 ? -9.487 2.623 8.026 1.00 89.50 88 ALA A CA 1
ATOM 700 C C . ALA A 1 88 ? -10.692 2.463 7.080 1.00 89.50 88 ALA A C 1
ATOM 702 O O . ALA A 1 88 ? -11.837 2.699 7.481 1.00 89.50 88 ALA A O 1
ATOM 703 N N . GLU A 1 89 ? -10.461 2.041 5.838 1.00 88.00 89 GLU A N 1
ATOM 704 C CA . GLU A 1 89 ? -11.540 1.843 4.857 1.00 88.00 89 GLU A CA 1
ATOM 705 C C . GLU A 1 89 ? -12.613 0.874 5.368 1.00 88.00 89 GLU A C 1
ATOM 707 O O . GLU A 1 89 ? -13.809 1.085 5.163 1.00 88.00 89 GLU A O 1
ATOM 712 N N . GLU A 1 90 ? -12.198 -0.157 6.108 1.00 84.94 90 GLU A N 1
ATOM 713 C CA . GLU A 1 90 ? -13.108 -1.125 6.714 1.00 84.94 90 GLU A CA 1
ATOM 714 C C . GLU A 1 90 ? -14.019 -0.483 7.772 1.00 84.94 90 GLU A C 1
ATOM 716 O O . GLU A 1 90 ? -15.175 -0.877 7.931 1.00 84.94 90 GLU A O 1
ATOM 721 N N . GLU A 1 91 ? -13.516 0.521 8.493 1.00 85.38 91 GLU A N 1
ATOM 722 C CA . GLU A 1 91 ? -14.285 1.262 9.496 1.00 85.38 91 GLU A CA 1
ATOM 723 C C . GLU A 1 91 ? -15.289 2.193 8.820 1.00 85.38 91 GLU A C 1
ATOM 725 O O . GLU A 1 91 ? -16.456 2.221 9.204 1.00 85.38 91 GLU A O 1
ATOM 730 N N . LEU A 1 92 ? -14.855 2.897 7.772 1.00 83.56 92 LEU A N 1
ATOM 731 C CA . LEU A 1 92 ? -15.705 3.732 6.920 1.00 83.56 92 LEU A CA 1
ATOM 732 C C . LEU A 1 92 ? -16.879 2.942 6.332 1.00 83.56 92 LEU A C 1
ATOM 734 O O . LEU A 1 92 ? -18.021 3.403 6.399 1.00 83.56 92 LEU A O 1
ATOM 738 N N . HIS A 1 93 ? -16.619 1.741 5.812 1.00 77.94 93 HIS A N 1
ATOM 739 C CA . HIS A 1 93 ? -17.666 0.870 5.281 1.00 77.94 93 HIS A CA 1
ATOM 740 C C . HIS A 1 93 ? -18.651 0.432 6.373 1.00 77.94 93 HIS A C 1
ATOM 742 O O . HIS A 1 93 ? -19.862 0.484 6.175 1.00 77.94 93 HIS A O 1
ATOM 748 N N . GLY A 1 94 ? -18.144 0.079 7.560 1.00 73.12 94 GLY A N 1
ATOM 749 C CA . GLY A 1 94 ? -18.988 -0.267 8.705 1.00 73.12 94 GLY A CA 1
ATOM 750 C C . GLY A 1 94 ? -19.887 0.881 9.175 1.00 73.12 94 GLY A C 1
ATOM 751 O O . GLY A 1 94 ? -21.004 0.636 9.628 1.00 73.12 94 GLY A O 1
ATOM 752 N N . PHE A 1 95 ? -19.441 2.135 9.044 1.00 69.44 95 PHE A N 1
ATOM 753 C CA . PHE A 1 95 ? -20.302 3.290 9.295 1.00 69.44 95 PHE A CA 1
ATOM 754 C C . PHE A 1 95 ? -21.383 3.439 8.225 1.00 69.44 95 PHE A C 1
ATOM 756 O O . PHE A 1 95 ? -22.535 3.651 8.589 1.00 69.44 95 PHE A O 1
ATOM 763 N N . ALA A 1 96 ? -21.047 3.318 6.938 1.00 69.88 96 ALA A N 1
ATOM 764 C CA . ALA A 1 96 ? -22.016 3.457 5.848 1.00 69.88 96 ALA A CA 1
ATOM 765 C C . ALA A 1 96 ? -23.172 2.448 5.968 1.00 69.88 96 ALA A C 1
ATOM 767 O O . ALA A 1 96 ? -24.335 2.842 5.894 1.00 69.88 96 ALA A O 1
ATOM 768 N N . ASP A 1 97 ? -22.852 1.187 6.272 1.00 67.19 97 ASP A N 1
ATOM 769 C CA . ASP A 1 97 ? -23.848 0.128 6.468 1.00 67.19 97 ASP A CA 1
ATOM 770 C C . ASP A 1 97 ? -24.803 0.420 7.645 1.00 67.19 97 ASP A C 1
ATOM 772 O O . ASP A 1 97 ? -25.956 -0.002 7.627 1.00 67.19 97 ASP A O 1
ATOM 776 N N . ALA A 1 98 ? -24.358 1.165 8.664 1.00 69.00 98 ALA A N 1
ATOM 777 C CA . ALA A 1 98 ? -25.167 1.505 9.837 1.00 69.00 98 ALA A CA 1
ATOM 778 C C . ALA A 1 98 ? -26.135 2.686 9.621 1.00 69.00 98 ALA A C 1
ATOM 780 O O . ALA A 1 98 ? -26.983 2.934 10.479 1.00 69.00 98 ALA A O 1
ATOM 781 N N . PHE A 1 99 ? -25.999 3.440 8.525 1.00 62.50 99 PHE A N 1
ATOM 782 C CA . PHE A 1 99 ? -26.873 4.577 8.200 1.00 62.50 99 PHE A CA 1
ATOM 783 C C . PHE A 1 99 ? -27.915 4.267 7.116 1.00 62.50 99 PHE A C 1
ATOM 785 O O . PHE A 1 99 ? -28.840 5.060 6.941 1.00 62.50 99 PHE A O 1
ATOM 792 N N . ASP A 1 100 ? -27.783 3.136 6.420 1.00 62.25 100 ASP A N 1
ATOM 793 C CA . ASP A 1 100 ? -28.737 2.658 5.408 1.00 62.25 100 ASP A CA 1
ATOM 794 C C . ASP A 1 100 ? -29.871 1.774 5.993 1.00 62.25 100 ASP A C 1
ATOM 796 O O . ASP A 1 100 ? -30.699 1.252 5.240 1.00 62.25 100 ASP A O 1
ATOM 800 N N . GLU A 1 101 ? -29.949 1.638 7.326 1.00 50.00 101 GLU A N 1
ATOM 801 C CA . GLU A 1 101 ? -31.007 0.923 8.076 1.00 50.00 101 GLU A CA 1
ATOM 802 C C . GLU A 1 101 ? -31.967 1.886 8.804 1.00 50.00 101 GLU A C 1
ATOM 804 O O . GLU A 1 101 ? -33.200 1.644 8.752 1.00 50.00 101 GLU A O 1
#

Radius of gyration: 27.81 Å; chains: 1; bounding box: 66×56×69 Å

pLDDT: mean 74.32, std 16.45, range [37.25, 92.56]

Sequence (101 aa):
MVDIPSKISFCIGLSFINNNFIFSVSIIIITIQLCVFFNPQMPSEYYCPRCQSRNVIVYDDHIECTGCKLNFSIEDIEKGIDDENILAEEELHGFADAFDE

Foldseek 3Di:
DDDDDPPVVVVVVVVVCPPVVVVVVVVVVVVVVVVVVPPQPDQDPDAQLPPRHSQWRDDPFWIAHPPVRFIFGPVCVVVVPRSVPTDTPVVVVVVVVVVVD

Secondary structure (DSSP, 8-state):
--PPPTTSHHHHHHHHHHHHHHHHHHHHHHHHHHHHHT---S--S---TTT--S-EEE-SSEEEETTT--EEEHHHHHTT--GGG---HHHHHHHHHHH--